Protein AF-A0A5K0WBZ8-F1 (afdb_monomer_lite)

pLDDT: mean 94.99, std 3.56, range [75.94, 97.88]

Radius of gyration: 13.62 Å; chains: 1; bounding box: 23×18×37 Å

Sequence (46 aa):
LLGTPTEEQWPGVSTLRDWHEYPQWKPQNLARSVPSLDPQGVDLLS

Organism: NCBI:txid210225

Foldseek 3Di:
DCWDDDCVRPPCQCVDPPDDDDPTGHDDQQCVVVVVDDPVRSVVVD

Secondary structure (DSSP, 8-state):
---S--TTTSTTGGGSTT------PPP--GGGT-TTS-HHHHHHT-

Structure (mmCIF, N/CA/C/O backbone):
data_AF-A0A5K0WBZ8-F1
#
_entry.id   AF-A0A5K0WBZ8-F1
#
loop_
_atom_site.group_PDB
_atom_site.id
_atom_site.type_symbol
_atom_site.label_atom_id
_atom_site.label_alt_id
_atom_site.label_comp_id
_atom_site.label_asym_id
_atom_site.label_entity_id
_atom_site.label_seq_id
_atom_site.pdbx_PDB_ins_code
_atom_site.Cartn_x
_atom_site.Cartn_y
_atom_site.Cartn_z
_atom_site.occupancy
_atom_site.B_iso_or_equiv
_atom_site.auth_seq_id
_atom_site.auth_comp_id
_atom_site.auth_asym_id
_atom_site.auth_atom_id
_atom_site.pdbx_PDB_model_num
ATOM 1 N N . LEU A 1 1 ? -0.517 5.244 0.627 1.00 75.94 1 LEU A N 1
ATOM 2 C CA . LEU A 1 1 ? -0.408 4.291 1.754 1.00 75.94 1 LEU A CA 1
ATOM 3 C C . LEU A 1 1 ? 0.672 3.258 1.508 1.00 75.94 1 LEU A C 1
ATOM 5 O O . LEU A 1 1 ? 1.555 3.177 2.334 1.00 75.94 1 LEU A O 1
ATOM 9 N N . LEU A 1 2 ? 0.679 2.541 0.383 1.00 92.56 2 LEU A N 1
ATOM 10 C CA . LEU A 1 2 ? 1.693 1.498 0.150 1.00 92.56 2 LEU A CA 1
ATOM 11 C C . LEU A 1 2 ? 2.904 1.956 -0.681 1.00 92.56 2 LEU A C 1
ATOM 13 O O . LEU A 1 2 ? 3.921 1.283 -0.692 1.00 92.56 2 LEU A O 1
ATOM 17 N N . GLY A 1 3 ? 2.837 3.146 -1.285 1.00 94.81 3 GLY A N 1
ATOM 18 C CA . GLY A 1 3 ? 3.927 3.694 -2.095 1.00 94.81 3 GLY A CA 1
ATOM 19 C C . GLY A 1 3 ? 3.867 3.237 -3.552 1.00 94.81 3 GLY A C 1
ATOM 20 O O . GLY A 1 3 ? 2.930 2.549 -3.955 1.00 94.81 3 GLY A O 1
ATOM 21 N N . THR A 1 4 ? 4.835 3.687 -4.344 1.00 96.69 4 THR A N 1
ATOM 22 C CA . THR A 1 4 ? 5.011 3.237 -5.731 1.00 96.69 4 THR A CA 1
ATOM 23 C C . THR A 1 4 ? 5.695 1.868 -5.707 1.00 96.69 4 THR A C 1
ATOM 25 O O . THR A 1 4 ? 6.730 1.752 -5.049 1.00 96.69 4 THR A O 1
ATOM 28 N N . PRO A 1 5 ? 5.130 0.834 -6.356 1.00 95.94 5 PRO A N 1
ATOM 29 C CA . PRO A 1 5 ? 5.685 -0.516 -6.301 1.00 95.94 5 PRO A CA 1
ATOM 30 C C . PRO A 1 5 ? 7.044 -0.593 -7.004 1.00 95.94 5 PRO A C 1
ATOM 32 O O . PRO A 1 5 ? 7.260 0.071 -8.021 1.00 95.94 5 PRO A O 1
ATOM 35 N N . THR A 1 6 ? 7.940 -1.422 -6.465 1.00 94.44 6 THR A N 1
ATOM 36 C CA . THR A 1 6 ? 9.268 -1.700 -7.035 1.00 94.44 6 THR A CA 1
ATOM 37 C C . THR A 1 6 ? 9.388 -3.147 -7.517 1.00 94.44 6 THR A C 1
ATOM 39 O O . THR A 1 6 ? 8.569 -3.992 -7.161 1.00 94.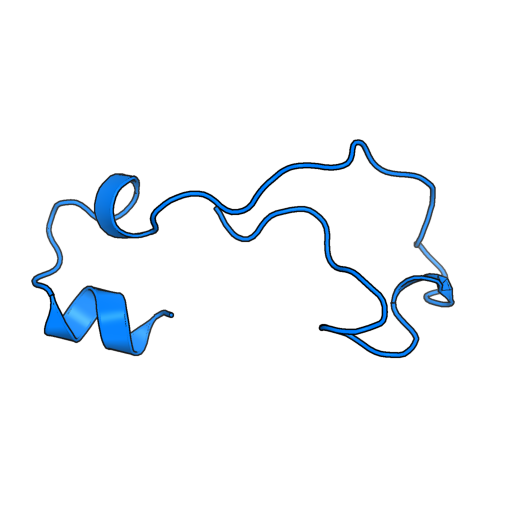44 6 THR A O 1
ATOM 42 N N . GLU A 1 7 ? 10.426 -3.455 -8.300 1.00 95.56 7 GLU A N 1
ATOM 43 C CA . GLU A 1 7 ? 10.694 -4.814 -8.805 1.00 95.56 7 GLU A CA 1
ATOM 44 C C . GLU A 1 7 ? 11.007 -5.821 -7.688 1.00 95.56 7 GLU A C 1
ATOM 46 O O . GLU A 1 7 ? 10.718 -7.008 -7.820 1.00 95.56 7 GLU A O 1
ATOM 51 N N . GLU A 1 8 ? 11.551 -5.364 -6.558 1.00 95.94 8 GLU A N 1
ATOM 52 C CA . GLU A 1 8 ? 11.801 -6.221 -5.395 1.00 95.94 8 GLU A CA 1
ATOM 53 C C . GLU A 1 8 ? 10.497 -6.677 -4.727 1.00 95.94 8 GLU A C 1
ATOM 55 O O . GLU A 1 8 ? 10.427 -7.782 -4.192 1.00 95.94 8 GLU A O 1
ATOM 60 N N . GLN A 1 9 ? 9.471 -5.822 -4.741 1.00 94.38 9 GLN A N 1
ATOM 61 C CA . GLN A 1 9 ? 8.171 -6.068 -4.107 1.00 94.38 9 GLN A CA 1
ATOM 62 C C . GLN A 1 9 ? 7.190 -6.739 -5.073 1.00 94.38 9 GLN A C 1
ATOM 64 O O . GLN A 1 9 ? 6.404 -7.596 -4.673 1.00 94.38 9 GLN A O 1
ATOM 69 N N . TRP A 1 10 ? 7.240 -6.344 -6.345 1.00 95.62 10 TRP A N 1
ATOM 70 C CA . TRP A 1 10 ? 6.419 -6.866 -7.426 1.00 95.62 10 TRP A CA 1
ATOM 71 C C . TRP A 1 10 ? 7.286 -7.083 -8.678 1.00 95.62 10 TRP A C 1
ATOM 73 O O . TRP A 1 10 ? 7.404 -6.191 -9.522 1.00 95.62 10 TRP A O 1
ATOM 83 N N . PRO A 1 11 ? 7.847 -8.294 -8.844 1.00 97.88 11 PRO A N 1
ATOM 84 C CA . PRO A 1 11 ? 8.635 -8.631 -10.023 1.00 97.88 11 PRO A CA 1
ATOM 85 C C . PRO A 1 11 ? 7.815 -8.519 -11.315 1.00 97.88 11 PRO A C 1
ATOM 87 O O . PRO A 1 11 ? 6.728 -9.092 -11.432 1.00 97.88 11 PRO A O 1
ATOM 90 N N . GLY A 1 12 ? 8.348 -7.793 -12.293 1.00 97.38 12 GLY A N 1
ATOM 91 C CA . GLY A 1 12 ? 7.735 -7.522 -13.588 1.00 97.38 12 GLY A CA 1
ATOM 92 C C . GLY A 1 12 ? 6.789 -6.322 -13.612 1.00 97.38 12 GLY A C 1
ATOM 93 O O . GLY A 1 12 ? 6.197 -6.068 -14.665 1.00 97.38 12 GLY A O 1
ATOM 94 N N . VAL A 1 13 ? 6.636 -5.569 -12.515 1.00 96.75 13 VAL A N 1
ATOM 95 C CA . VAL A 1 13 ? 5.730 -4.407 -12.464 1.00 96.75 13 VAL A CA 1
ATOM 96 C C . VAL A 1 13 ? 6.067 -3.365 -13.532 1.00 96.75 13 VAL A C 1
ATOM 98 O O . VAL A 1 13 ? 5.162 -2.819 -14.164 1.00 96.75 13 VAL A O 1
ATOM 101 N N . SER A 1 14 ? 7.357 -3.173 -13.822 1.00 96.00 14 SER A N 1
ATOM 102 C CA . SER A 1 14 ? 7.822 -2.237 -14.849 1.00 96.00 14 SER A CA 1
ATOM 103 C C . SER A 1 14 ? 7.518 -2.677 -16.285 1.00 96.00 14 SER A C 1
ATOM 105 O O . SER A 1 14 ? 7.605 -1.873 -17.212 1.00 96.00 14 SER A O 1
ATOM 107 N N . THR A 1 15 ? 7.145 -3.945 -16.478 1.00 97.19 15 THR A N 1
ATOM 108 C CA . THR A 1 15 ? 6.869 -4.548 -17.793 1.00 97.19 15 THR A CA 1
ATOM 109 C C . THR A 1 15 ? 5.379 -4.650 -18.116 1.00 97.19 15 THR A C 1
ATOM 111 O O . THR A 1 15 ? 5.007 -5.099 -19.202 1.00 97.19 15 THR A O 1
ATOM 114 N N . LEU A 1 16 ? 4.507 -4.247 -17.187 1.00 97.81 16 LEU A N 1
ATOM 115 C CA . LEU A 1 16 ? 3.066 -4.252 -17.415 1.00 97.81 16 LEU A CA 1
ATOM 116 C C . LEU A 1 16 ? 2.714 -3.296 -18.558 1.00 97.81 16 LEU A C 1
ATOM 118 O O . LEU A 1 16 ? 3.249 -2.195 -18.642 1.00 97.81 16 LEU A O 1
ATOM 122 N N . ARG A 1 17 ? 1.767 -3.703 -19.413 1.00 97.88 17 ARG A N 1
ATOM 123 C CA . ARG A 1 17 ? 1.366 -2.959 -20.625 1.00 97.88 17 ARG A CA 1
ATOM 124 C C . ARG A 1 17 ? 1.098 -1.473 -20.368 1.00 97.88 17 ARG A C 1
ATOM 126 O O . ARG A 1 17 ? 1.421 -0.645 -21.211 1.00 97.88 17 ARG A O 1
ATOM 133 N N . ASP A 1 18 ? 0.494 -1.169 -19.222 1.00 96.62 18 ASP A N 1
ATOM 134 C CA . ASP A 1 18 ? 0.030 0.174 -18.875 1.00 96.62 18 ASP A CA 1
ATOM 135 C C . ASP A 1 18 ? 0.982 0.886 -17.880 1.00 96.62 18 ASP A C 1
ATOM 137 O O . ASP A 1 18 ? 0.701 2.005 -17.438 1.00 96.62 18 ASP A O 1
ATOM 141 N N . TRP A 1 19 ? 2.121 0.264 -17.538 1.00 96.25 19 TRP A N 1
ATOM 142 C CA . TRP A 1 19 ? 3.148 0.867 -16.689 1.00 96.25 19 TRP A CA 1
ATOM 143 C C . TRP A 1 19 ? 3.866 2.008 -17.405 1.00 96.25 19 TRP A C 1
ATOM 145 O O . TRP A 1 19 ? 4.170 1.954 -18.596 1.00 96.25 19 TRP A O 1
ATOM 155 N N . HIS A 1 20 ? 4.174 3.044 -16.639 1.00 95.31 20 HIS A N 1
ATOM 156 C CA . HIS A 1 20 ? 5.007 4.160 -17.049 1.00 95.31 20 HIS A CA 1
ATOM 157 C C . HIS A 1 20 ? 5.686 4.755 -15.814 1.00 95.31 20 HIS A C 1
ATOM 159 O O . HIS A 1 20 ? 5.431 4.336 -14.685 1.00 95.31 20 HIS A O 1
ATOM 165 N N . GLU A 1 21 ? 6.577 5.723 -16.008 1.00 92.12 21 GLU A N 1
ATOM 166 C CA . GLU A 1 21 ? 7.248 6.374 -14.885 1.00 92.12 21 GLU A CA 1
ATOM 167 C C . GLU A 1 21 ? 6.249 7.157 -14.024 1.00 92.12 21 GLU A C 1
ATOM 169 O O . GLU A 1 21 ? 5.710 8.190 -14.425 1.00 92.12 21 GLU A O 1
ATOM 174 N N . TYR A 1 22 ? 6.024 6.659 -12.809 1.00 93.38 22 TYR A N 1
ATOM 175 C CA . TYR A 1 22 ? 5.246 7.335 -11.778 1.00 93.38 22 TYR A CA 1
ATOM 176 C C . TYR A 1 22 ? 6.162 8.080 -10.797 1.00 93.38 22 TYR A C 1
ATOM 178 O O . TYR A 1 22 ? 7.305 7.660 -10.568 1.00 93.38 22 TYR A O 1
ATOM 186 N N . PRO A 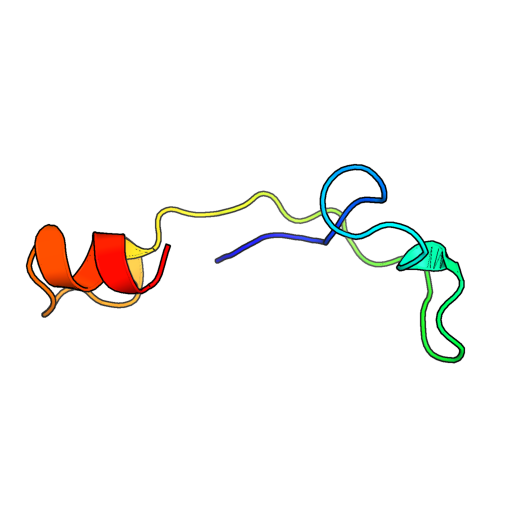1 23 ? 5.666 9.144 -10.133 1.00 96.25 23 PRO A N 1
ATOM 187 C CA . PRO A 1 23 ? 6.333 9.699 -8.964 1.00 96.25 23 PRO A CA 1
ATOM 188 C C . PRO A 1 23 ? 6.629 8.600 -7.940 1.00 96.25 23 PRO A C 1
ATOM 190 O O . PRO A 1 23 ? 5.791 7.738 -7.685 1.00 96.25 23 PRO A O 1
ATOM 193 N N . GLN A 1 24 ? 7.816 8.629 -7.340 1.00 94.94 24 GLN A N 1
ATOM 194 C CA . GLN A 1 24 ? 8.251 7.609 -6.385 1.00 94.94 24 GLN A CA 1
ATOM 195 C C . GLN A 1 24 ? 7.732 7.943 -4.982 1.00 94.94 24 GLN A C 1
ATOM 197 O O . GLN A 1 24 ? 8.384 8.637 -4.196 1.00 94.94 24 GLN A O 1
ATOM 202 N N . TRP A 1 25 ? 6.516 7.492 -4.672 1.00 95.69 25 TRP A N 1
ATOM 203 C CA . TRP A 1 25 ? 5.893 7.714 -3.373 1.00 95.69 25 TRP A CA 1
ATOM 204 C C . TRP A 1 25 ? 6.377 6.700 -2.348 1.00 95.69 25 TRP A C 1
ATOM 206 O O . TRP A 1 25 ? 6.378 5.495 -2.587 1.00 95.69 25 TRP A O 1
ATOM 216 N N . LYS A 1 26 ? 6.715 7.192 -1.155 1.00 95.06 26 LYS A N 1
AT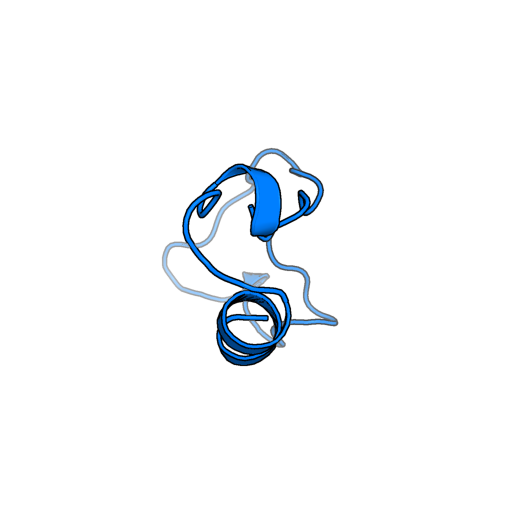OM 217 C CA . LYS A 1 26 ? 7.044 6.328 -0.023 1.00 95.06 26 LYS A CA 1
ATOM 218 C C . LYS A 1 26 ? 5.779 5.690 0.571 1.00 95.06 26 LYS A C 1
ATOM 220 O O . LYS A 1 26 ? 4.738 6.363 0.628 1.00 95.06 26 LYS A O 1
ATOM 225 N N . PRO A 1 27 ? 5.868 4.446 1.074 1.00 94.06 27 PRO A N 1
ATOM 226 C CA . PRO A 1 27 ? 4.833 3.875 1.923 1.00 94.06 27 PRO A CA 1
ATOM 227 C C . PRO A 1 27 ? 4.560 4.776 3.138 1.00 94.06 27 PRO A C 1
ATOM 229 O O . PRO A 1 27 ? 5.435 5.490 3.631 1.00 94.06 27 PRO A O 1
ATOM 232 N N . GLN A 1 28 ? 3.325 4.756 3.617 1.00 93.81 28 GLN A N 1
ATOM 233 C CA . GLN A 1 28 ? 2.821 5.508 4.757 1.00 93.81 28 GLN A CA 1
ATOM 234 C C . GLN A 1 28 ? 2.184 4.538 5.747 1.00 93.81 28 GLN A C 1
ATOM 236 O O . GLN A 1 28 ? 1.647 3.506 5.358 1.00 93.81 28 GLN A O 1
ATOM 241 N N . ASN A 1 29 ? 2.194 4.903 7.027 1.00 94.19 29 ASN A N 1
ATOM 242 C CA . ASN A 1 29 ? 1.591 4.087 8.075 1.00 94.19 29 ASN A CA 1
ATOM 243 C C . ASN A 1 29 ? 0.078 3.910 7.840 1.00 94.19 29 ASN A C 1
ATOM 245 O O . ASN A 1 29 ? -0.667 4.895 7.843 1.00 94.19 29 ASN A O 1
ATOM 249 N N . LEU A 1 30 ? -0.351 2.654 7.679 1.00 94.38 30 LEU A N 1
ATOM 250 C CA . LEU A 1 30 ? -1.727 2.280 7.363 1.00 94.38 30 LEU A CA 1
ATOM 251 C C . LEU A 1 30 ? -2.721 2.694 8.456 1.00 94.38 30 LEU A C 1
ATOM 253 O O . LEU A 1 30 ? -3.810 3.168 8.134 1.00 94.38 30 LEU A O 1
ATOM 257 N N . ALA A 1 31 ? -2.318 2.655 9.731 1.00 95.56 31 ALA A N 1
ATOM 258 C CA . ALA A 1 31 ? -3.154 3.057 10.866 1.00 95.56 31 ALA A CA 1
ATOM 259 C C . ALA A 1 31 ? -3.649 4.512 10.764 1.00 95.56 31 ALA A C 1
ATOM 261 O O . ALA A 1 31 ? -4.706 4.849 11.289 1.00 95.56 31 ALA A O 1
ATOM 262 N N . ARG A 1 32 ? -2.926 5.385 10.043 1.00 94.69 32 ARG A N 1
ATOM 263 C CA . ARG A 1 32 ? -3.361 6.776 9.813 1.00 94.69 32 ARG A CA 1
ATOM 264 C C . ARG A 1 32 ? -4.578 6.878 8.897 1.00 94.69 32 ARG A C 1
ATOM 266 O O . ARG A 1 32 ? -5.276 7.885 8.945 1.00 94.69 32 ARG A O 1
ATOM 273 N N . SER A 1 33 ? -4.808 5.879 8.051 1.00 94.25 33 SER A N 1
ATOM 274 C CA . SER A 1 33 ? -5.926 5.852 7.105 1.00 94.25 33 SER A CA 1
ATOM 275 C C . SER A 1 33 ? -7.111 5.033 7.592 1.00 94.25 33 SER A C 1
ATOM 277 O O . SER A 1 33 ? -8.220 5.250 7.114 1.00 94.25 33 SER A O 1
ATOM 279 N N . VAL A 1 34 ? -6.898 4.147 8.565 1.00 95.19 34 VAL A N 1
ATOM 280 C CA . VAL A 1 34 ? -7.942 3.335 9.204 1.00 95.19 34 VAL A CA 1
ATOM 281 C C . VAL A 1 34 ? -7.923 3.527 10.729 1.00 95.19 34 VAL A C 1
ATOM 283 O O . VAL A 1 34 ? -7.678 2.580 11.471 1.00 95.19 34 VAL A O 1
ATOM 286 N N . PRO A 1 35 ? -8.185 4.749 11.235 1.00 95.88 35 PRO A N 1
ATOM 287 C CA . PRO A 1 35 ? -8.004 5.077 12.653 1.00 95.88 35 PRO A CA 1
ATOM 288 C C . PRO A 1 35 ? -8.969 4.345 13.599 1.00 95.88 35 PRO A C 1
ATOM 290 O O . PRO A 1 35 ? -8.762 4.359 14.807 1.00 95.88 35 PRO A O 1
ATOM 293 N N . SER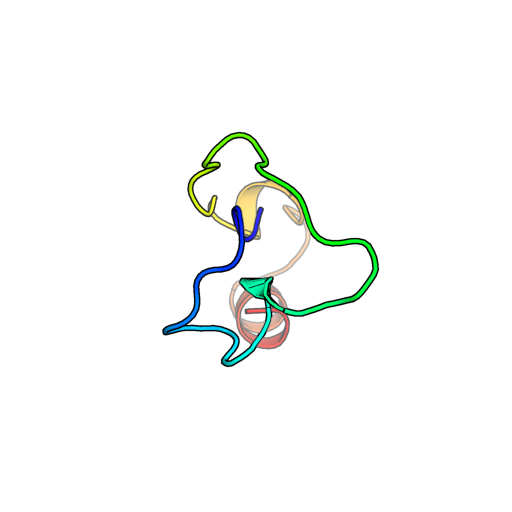 A 1 36 ? -10.039 3.745 13.072 1.00 97.06 36 SER A N 1
ATOM 294 C CA . SER A 1 36 ? -11.009 2.965 13.845 1.00 97.06 36 SER A CA 1
ATOM 295 C C . SER A 1 36 ? -10.619 1.498 14.026 1.00 97.06 36 SER A C 1
ATOM 297 O O . SER A 1 36 ? -11.306 0.796 14.763 1.00 97.06 36 SER A O 1
ATOM 299 N N . LEU A 1 37 ? -9.583 1.017 13.330 1.00 97.00 37 LEU A N 1
ATOM 300 C CA . LEU A 1 37 ? -9.092 -0.346 13.499 1.00 97.00 37 LEU A CA 1
ATOM 301 C C . LEU A 1 37 ? -8.110 -0.413 14.662 1.00 97.00 37 LEU A C 1
ATOM 303 O O . LEU A 1 37 ? -7.283 0.477 14.866 1.00 97.00 37 LEU A O 1
ATOM 307 N N . ASP A 1 38 ? -8.213 -1.497 15.416 1.00 96.75 38 ASP A N 1
ATOM 308 C CA . ASP A 1 38 ? -7.219 -1.844 16.415 1.00 96.75 38 ASP A CA 1
ATOM 309 C C . ASP A 1 38 ? -5.927 -2.355 15.735 1.00 96.75 38 ASP A C 1
ATOM 311 O O . ASP A 1 38 ? -5.890 -2.556 14.514 1.00 96.75 38 ASP A O 1
ATOM 315 N N . PRO A 1 39 ? -4.833 -2.560 16.490 1.00 96.31 39 PRO A N 1
ATOM 316 C CA . PRO A 1 39 ? -3.574 -3.012 15.905 1.00 96.31 39 PRO A CA 1
ATOM 317 C C . PRO A 1 39 ? -3.679 -4.338 15.142 1.00 96.31 39 PRO A C 1
ATOM 319 O O . PRO A 1 39 ? -2.993 -4.496 14.139 1.00 96.31 39 PRO A O 1
ATOM 322 N N . GLN A 1 40 ? -4.540 -5.267 15.577 1.00 97.56 40 GLN A N 1
ATOM 323 C CA . GLN A 1 40 ? -4.735 -6.551 14.893 1.00 97.56 40 GLN A CA 1
ATOM 324 C C . GLN A 1 40 ? -5.464 -6.373 13.557 1.00 97.56 40 GLN A C 1
ATOM 326 O O . GLN A 1 40 ? -5.115 -7.011 12.568 1.00 97.56 40 GLN A O 1
ATOM 331 N N . GLY A 1 41 ? -6.443 -5.471 13.501 1.00 96.88 41 GLY A N 1
ATOM 332 C CA . GLY A 1 41 ? -7.132 -5.106 12.271 1.00 96.88 41 GLY A CA 1
ATOM 333 C C . GLY A 1 41 ? -6.220 -4.390 11.277 1.00 96.88 41 GLY A C 1
ATOM 334 O O . GLY A 1 41 ? -6.347 -4.608 10.077 1.00 96.88 41 GLY A O 1
ATOM 335 N N . VAL A 1 42 ? -5.283 -3.565 11.752 1.00 96.88 42 VAL A N 1
ATOM 336 C CA . VAL A 1 42 ? -4.268 -2.948 10.882 1.00 96.88 42 VAL A CA 1
ATOM 337 C C . VAL A 1 42 ? -3.278 -3.996 10.369 1.00 96.88 42 VAL A C 1
ATOM 339 O O . VAL A 1 42 ? -2.993 -4.003 9.174 1.00 96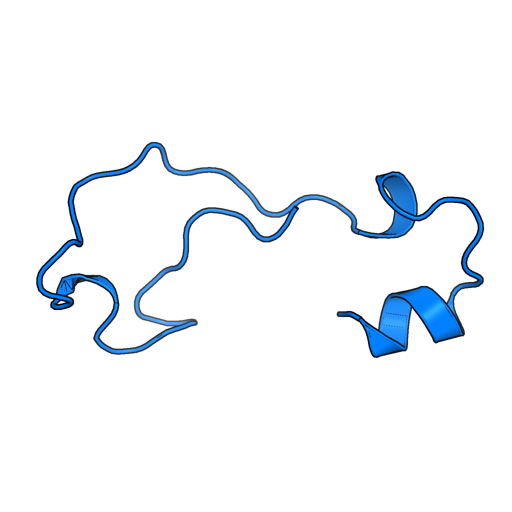.88 42 VAL A O 1
ATOM 342 N N . ASP A 1 43 ? -2.793 -4.889 11.236 1.00 95.88 43 ASP A N 1
ATOM 343 C CA . ASP A 1 43 ? -1.874 -5.982 10.880 1.00 95.88 43 ASP A CA 1
ATOM 344 C C . ASP A 1 43 ? -2.467 -6.904 9.806 1.00 95.88 43 ASP A C 1
ATOM 346 O O . ASP A 1 43 ? -1.806 -7.204 8.820 1.00 95.88 43 ASP A O 1
ATOM 350 N N . LEU A 1 44 ? -3.758 -7.237 9.914 1.00 96.75 44 LEU A N 1
ATOM 351 C CA . LEU A 1 44 ? -4.472 -8.029 8.907 1.00 96.75 44 LEU A CA 1
ATOM 352 C C . LEU A 1 44 ? -4.447 -7.406 7.498 1.00 96.75 44 LEU A C 1
ATOM 354 O O . LEU A 1 44 ? -4.530 -8.126 6.505 1.00 96.75 44 LEU A O 1
ATOM 358 N N . LEU A 1 45 ? -4.393 -6.076 7.403 1.00 93.88 45 LEU A N 1
ATOM 359 C CA . LEU A 1 45 ? -4.390 -5.338 6.137 1.00 93.88 45 LEU A CA 1
ATOM 360 C C . LEU A 1 45 ? -2.979 -5.015 5.616 1.00 93.88 45 LEU A C 1
ATOM 362 O O . LEU A 1 45 ? -2.869 -4.359 4.575 1.00 93.88 45 LEU A O 1
ATOM 366 N N . SER A 1 46 ? -1.938 -5.378 6.368 1.00 84.31 46 SER A N 1
ATOM 367 C CA . SER A 1 46 ? -0.550 -4.972 6.122 1.00 84.31 46 SER A CA 1
ATOM 368 C C . SER A 1 46 ? 0.181 -5.881 5.140 1.00 84.31 46 SER A C 1
ATOM 370 O O . SER A 1 46 ? -0.105 -7.097 5.107 1.00 84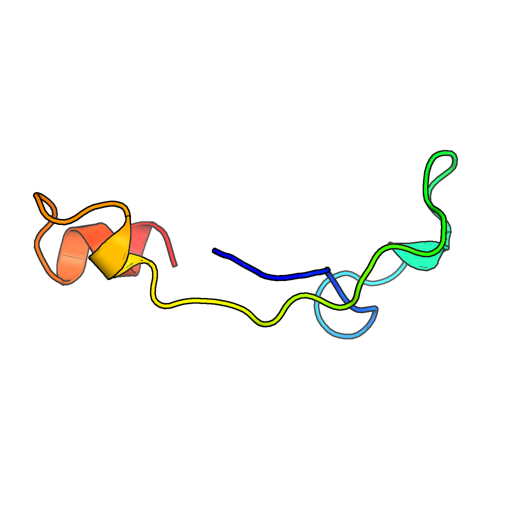.31 46 SER A O 1
#